Protein AF-A0A4Y2EA92-F1 (afdb_monomer)

Sequence (129 aa):
MNQHYLIHTEDKPHSCDVCGRTFSRKSSLNLHYLTHTKEKPRSCEVCGKAFSQSNSLNLHYLTHTKEKPHSCEVCGKAFSQKNNLNSHYLTHTKEKPHSCEVCGKAFSQKNNLNSHYLTHTKEKPHSCD

Nearest PDB structures (foldseek):
  2i13-assembly2_B  TM=9.097E-01  e=9.989E-15  Mus musculus
  2i13-assembly1_A  TM=8.523E-01  e=1.694E-14  Mus musculus
  5wjq-assembly1_D  TM=8.367E-01  e=1.706E-13  Mus musculus
  5v3g-assembly1_A  TM=7.479E-01  e=2.222E-13  Homo sapiens
  6e93-assembly1_A  TM=8.560E-01  e=3.579E-11  Homo sapiens

InterPro domains:
  IPR013087 Zinc finger C2H2-type [PF00096] (14-36)
  IPR013087 Zinc finger C2H2-type [PF00096] (43-64)
  IPR013087 Zinc finger C2H2-type [PF00096] (70-92)
  IPR013087 Zinc finger C2H2-type [PF00096] (98-120)
  IPR013087 Zinc finger C2H2-type [PS00028] (16-36)
  IPR013087 Zinc finger C2H2-type [PS00028] (44-64)
  IPR013087 Zinc finger C2H2-type [PS00028] (72-92)
  IPR013087 Zinc finger C2H2-type [PS00028] (100-120)
  IPR013087 Zinc finger C2H2-type [PS50157] (14-41)
  IPR013087 Zinc finger C2H2-type [PS50157] (42-69)
  IPR013087 Zinc finger C2H2-type [PS50157] (70-97)
  IPR013087 Zinc finger C2H2-type [PS50157] (98-125)
  IPR013087 Zinc finger C2H2-type [SM00355] (14-36)
  IPR013087 Zinc finger C2H2-type [SM00355] (42-64)
  IPR013087 Zinc finger C2H2-type [SM00355] (70-92)
  IPR013087 Zinc finger C2H2-type [SM00355] (98-120)
  IPR036236 Zinc finger C2H2 superfamily [SSF57667] (8-60)
  IPR036236 Zinc finger C2H2 superfamily [SSF57667] (50-107)
  IPR036236 Zinc finger C2H2 superfamily [SSF57667] (97-129)
  IPR050717 C2H2-type Zinc-Finger Transcription Regulators [PTHR14196] (4-128)

Organism: Araneus ventricosus (NCBI:txid182803)

Foldseek 3Di:
DPLVVCVVVVNFPDADPVPRDGHSDPVVNVLVVCVVVVDFPAADPVPRDGHSDPVVNVLVVCVVVVDFPAADPVPRDGHSDPVVSVLVVCVVVVDFPAADPVPRDGHSDVVVSVVVVCVVVVDDPDDDD

Mean predicted aligned error: 7.61 Å

Structure (mmCIF, N/CA/C/O backbone):
data_AF-A0A4Y2EA92-F1
#
_entry.id   AF-A0A4Y2EA92-F1
#
loop_
_atom_site.group_PDB
_atom_site.id
_atom_site.type_symbol
_atom_site.label_atom_id
_atom_site.label_alt_id
_atom_site.label_comp_id
_atom_site.label_asym_id
_atom_site.label_entity_id
_atom_site.label_seq_id
_atom_site.pdbx_PDB_ins_code
_atom_site.Cartn_x
_atom_site.Cartn_y
_atom_site.Cartn_z
_atom_site.occupancy
_atom_site.B_iso_or_equiv
_atom_site.auth_seq_id
_atom_site.auth_comp_id
_atom_site.auth_asym_id
_atom_site.auth_atom_id
_ato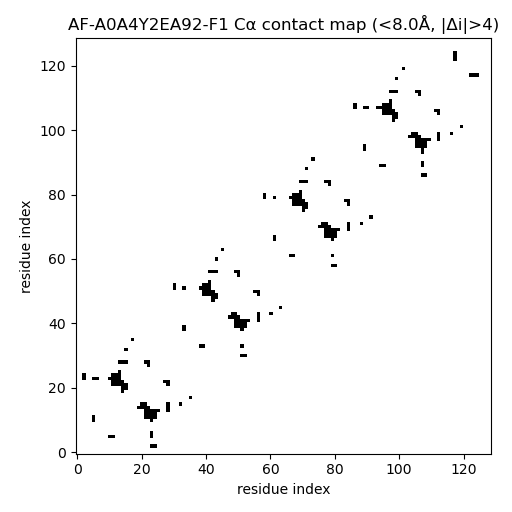m_site.pdbx_PDB_model_num
ATOM 1 N N . MET A 1 1 ? 24.961 -21.956 -2.971 1.00 52.12 1 MET A N 1
ATOM 2 C CA . MET A 1 1 ? 25.326 -21.257 -1.716 1.00 52.12 1 MET A CA 1
ATOM 3 C C . MET A 1 1 ? 25.422 -19.759 -2.034 1.00 52.12 1 MET A C 1
ATOM 5 O O . MET A 1 1 ? 25.849 -19.463 -3.137 1.00 52.12 1 MET A O 1
ATOM 9 N N . ASN A 1 2 ? 24.958 -18.858 -1.155 1.00 58.72 2 ASN A N 1
ATOM 10 C CA . ASN A 1 2 ? 25.012 -17.370 -1.212 1.00 58.72 2 ASN A CA 1
ATOM 11 C C . ASN A 1 2 ? 23.775 -16.511 -1.547 1.00 58.72 2 ASN A C 1
ATOM 13 O O . ASN A 1 2 ? 23.812 -15.340 -1.199 1.00 58.72 2 ASN A O 1
ATOM 17 N N . GLN A 1 3 ? 22.636 -16.997 -2.066 1.00 59.59 3 GLN A N 1
ATOM 18 C CA . GLN A 1 3 ? 21.514 -16.055 -2.317 1.00 59.59 3 GLN A CA 1
ATOM 19 C C . GLN A 1 3 ? 20.867 -15.502 -1.025 1.00 59.59 3 GLN A C 1
ATOM 21 O O . GLN A 1 3 ? 20.380 -14.376 -1.013 1.00 59.59 3 GLN A O 1
ATOM 26 N N . HIS A 1 4 ? 20.866 -16.273 0.068 1.00 65.94 4 HIS A N 1
ATOM 27 C CA . HIS A 1 4 ? 20.397 -15.799 1.378 1.00 65.94 4 HIS A CA 1
ATOM 28 C C . HIS A 1 4 ? 21.385 -14.812 2.024 1.00 65.94 4 HIS A C 1
ATOM 30 O O . HIS A 1 4 ? 20.955 -13.838 2.628 1.00 65.94 4 HIS A O 1
ATOM 36 N N . TYR A 1 5 ? 22.694 -15.026 1.845 1.00 61.12 5 TYR A N 1
ATOM 37 C CA . TYR A 1 5 ? 23.739 -14.155 2.396 1.00 61.12 5 TYR A CA 1
ATOM 38 C C . TYR A 1 5 ? 23.711 -12.744 1.796 1.00 61.12 5 TYR A C 1
ATOM 40 O O . TYR A 1 5 ? 23.872 -11.787 2.543 1.00 61.12 5 TYR A O 1
ATOM 48 N N . LEU A 1 6 ? 23.386 -12.602 0.503 1.00 60.06 6 LEU A N 1
ATOM 49 C CA . LEU A 1 6 ? 23.240 -11.296 -0.167 1.00 60.06 6 LEU A CA 1
ATOM 50 C C . LEU A 1 6 ? 22.166 -10.389 0.464 1.00 60.06 6 LEU A C 1
ATOM 52 O O . LEU A 1 6 ? 22.175 -9.178 0.272 1.00 60.06 6 LEU A O 1
ATOM 56 N N . ILE A 1 7 ? 21.219 -10.957 1.218 1.00 59.97 7 ILE A N 1
ATOM 57 C CA . ILE A 1 7 ? 20.199 -10.178 1.937 1.00 59.97 7 ILE A CA 1
ATOM 58 C C . ILE A 1 7 ? 20.803 -9.519 3.186 1.00 59.97 7 ILE A C 1
ATOM 60 O O . ILE A 1 7 ? 20.378 -8.429 3.557 1.00 59.97 7 ILE A O 1
ATOM 64 N N . HIS A 1 8 ? 21.796 -10.161 3.807 1.00 60.53 8 HIS A N 1
ATOM 65 C CA . HIS A 1 8 ? 22.459 -9.682 5.025 1.00 60.53 8 HIS A CA 1
ATOM 66 C C . HIS A 1 8 ? 23.620 -8.726 4.741 1.00 60.53 8 HIS A C 1
ATOM 68 O O . HIS A 1 8 ? 23.980 -7.947 5.613 1.00 60.53 8 HIS A O 1
ATOM 74 N N . THR A 1 9 ? 24.200 -8.764 3.538 1.00 61.91 9 THR A N 1
ATOM 75 C CA . THR A 1 9 ? 25.389 -7.969 3.178 1.00 61.91 9 THR A CA 1
ATOM 76 C C . THR A 1 9 ? 25.086 -6.710 2.360 1.00 61.91 9 THR A C 1
ATOM 78 O O . THR A 1 9 ? 26.015 -6.096 1.851 1.00 61.91 9 THR A O 1
ATOM 81 N N . GLU A 1 10 ? 23.810 -6.344 2.180 1.00 64.56 10 GLU A N 1
ATOM 82 C CA . GLU A 1 10 ? 23.338 -5.288 1.252 1.00 64.56 10 GLU A CA 1
ATOM 83 C C . GLU A 1 10 ? 23.817 -5.426 -0.208 1.00 64.56 10 GLU A C 1
ATOM 85 O O . GLU A 1 10 ? 23.542 -4.564 -1.045 1.00 64.56 10 GLU A O 1
ATOM 90 N N . ASP A 1 11 ? 24.468 -6.538 -0.545 1.00 73.38 11 ASP A N 1
ATOM 91 C CA . ASP A 1 11 ? 25.029 -6.785 -1.861 1.00 73.38 11 ASP A CA 1
ATOM 92 C C . ASP A 1 11 ? 23.895 -7.056 -2.863 1.00 73.38 11 ASP A C 1
ATOM 94 O O . ASP A 1 11 ? 23.163 -8.054 -2.806 1.00 73.38 11 ASP A O 1
ATOM 98 N N . LYS A 1 12 ? 23.702 -6.096 -3.767 1.00 79.81 12 LYS A N 1
ATOM 99 C CA . LYS A 1 12 ? 22.663 -6.094 -4.799 1.00 79.81 12 LYS A CA 1
ATOM 100 C C . LYS A 1 12 ? 23.338 -6.090 -6.172 1.00 79.81 12 LYS A C 1
ATOM 102 O O . LYS A 1 12 ? 23.370 -5.048 -6.828 1.00 79.81 12 LYS A O 1
ATOM 107 N N . PRO A 1 13 ? 23.842 -7.247 -6.636 1.00 85.62 13 PRO A N 1
ATOM 108 C CA . PRO A 1 13 ? 24.710 -7.325 -7.811 1.00 85.62 13 PRO A CA 1
ATOM 109 C C . PRO A 1 13 ? 23.986 -7.059 -9.138 1.00 85.62 13 PRO A C 1
ATOM 111 O O . PRO A 1 13 ? 24.617 -7.006 -10.189 1.00 85.62 13 PRO A O 1
ATOM 114 N N . HIS A 1 14 ? 22.657 -6.935 -9.132 1.00 89.62 14 HIS A N 1
ATOM 115 C CA . HIS A 1 14 ? 21.868 -6.734 -10.343 1.00 89.62 14 HIS A CA 1
ATOM 116 C C . HIS A 1 14 ? 21.331 -5.306 -10.407 1.00 89.62 14 HIS A C 1
ATOM 118 O O . HIS A 1 14 ? 20.365 -4.984 -9.717 1.00 89.62 14 HIS A O 1
ATOM 124 N N . SER A 1 15 ? 21.918 -4.460 -11.247 1.00 91.94 15 SER A N 1
ATOM 125 C CA . SER A 1 15 ? 21.460 -3.092 -11.502 1.00 91.94 15 SER A CA 1
ATOM 126 C C . SER A 1 15 ? 20.492 -3.013 -12.682 1.00 91.94 15 SER A C 1
ATOM 128 O O . SER A 1 15 ? 20.572 -3.783 -13.636 1.00 91.94 15 SER A O 1
ATOM 130 N N . CYS A 1 16 ? 19.561 -2.068 -12.610 1.00 94.06 16 CYS A N 1
ATOM 131 C CA . CYS A 1 16 ? 18.754 -1.636 -13.738 1.00 94.06 16 CYS A CA 1
ATOM 132 C C . CYS A 1 16 ? 19.485 -0.535 -14.497 1.00 94.06 16 CYS A C 1
ATOM 134 O O . CYS A 1 16 ? 19.764 0.515 -13.923 1.00 94.06 16 CYS A O 1
ATOM 136 N N . ASP A 1 17 ? 19.709 -0.730 -15.792 1.00 93.62 17 ASP A N 1
ATOM 137 C CA . ASP A 1 17 ? 20.459 0.230 -16.611 1.00 93.62 17 ASP A CA 1
ATOM 138 C C . ASP A 1 17 ? 19.625 1.470 -16.982 1.00 93.62 17 ASP A C 1
ATOM 140 O O . ASP A 1 17 ? 20.161 2.483 -17.413 1.00 93.62 17 ASP A O 1
ATOM 144 N N . VAL A 1 18 ? 18.302 1.418 -16.775 1.00 93.06 18 VAL A N 1
ATOM 145 C CA . VAL A 1 18 ? 17.377 2.527 -17.070 1.00 93.06 18 VAL A CA 1
ATOM 146 C C . VAL A 1 18 ? 17.273 3.516 -15.908 1.00 93.06 18 VAL A C 1
ATOM 148 O O . VAL A 1 18 ? 17.149 4.715 -16.133 1.00 93.06 18 VAL A O 1
ATOM 151 N N . CYS A 1 19 ? 17.288 3.039 -14.658 1.00 94.06 19 CYS A N 1
ATOM 152 C CA . CYS A 1 19 ? 17.087 3.899 -13.482 1.00 94.06 19 CYS A CA 1
ATOM 153 C C . CYS A 1 19 ? 18.105 3.701 -12.349 1.00 94.06 19 CYS A C 1
ATOM 155 O O . CYS A 1 19 ? 17.940 4.272 -11.272 1.00 94.06 19 CYS A O 1
ATOM 157 N N . GLY A 1 20 ? 19.124 2.864 -12.549 1.00 91.25 20 GLY A N 1
ATOM 158 C CA . GLY A 1 20 ? 20.193 2.609 -11.580 1.00 91.25 20 GLY A CA 1
ATOM 159 C C . GLY A 1 20 ? 19.781 1.801 -10.346 1.00 91.25 20 GLY A C 1
ATOM 160 O O . GLY A 1 20 ? 20.616 1.529 -9.487 1.00 91.25 20 GLY A O 1
ATOM 161 N N . ARG A 1 21 ? 18.509 1.391 -10.214 1.00 91.81 21 ARG A N 1
ATOM 162 C CA . ARG A 1 21 ? 18.052 0.597 -9.061 1.00 91.81 21 ARG A CA 1
ATOM 163 C C . ARG A 1 21 ? 18.724 -0.767 -9.020 1.00 91.81 21 ARG A C 1
ATOM 165 O O . ARG A 1 21 ? 18.770 -1.467 -10.026 1.00 91.81 21 ARG A O 1
ATOM 172 N N . THR A 1 22 ? 19.161 -1.173 -7.833 1.00 91.81 22 THR A N 1
ATOM 173 C CA . THR A 1 22 ? 19.843 -2.449 -7.618 1.00 91.81 22 THR A CA 1
ATOM 174 C C . THR A 1 22 ? 18.947 -3.480 -6.932 1.00 91.81 22 THR A C 1
ATOM 176 O O . THR A 1 22 ? 18.079 -3.158 -6.113 1.00 91.81 22 THR A O 1
ATOM 179 N N . PHE A 1 23 ? 19.154 -4.749 -7.275 1.00 90.44 23 PHE A N 1
ATOM 180 C CA . PHE A 1 23 ? 18.375 -5.896 -6.828 1.00 90.44 23 PHE A CA 1
ATOM 181 C C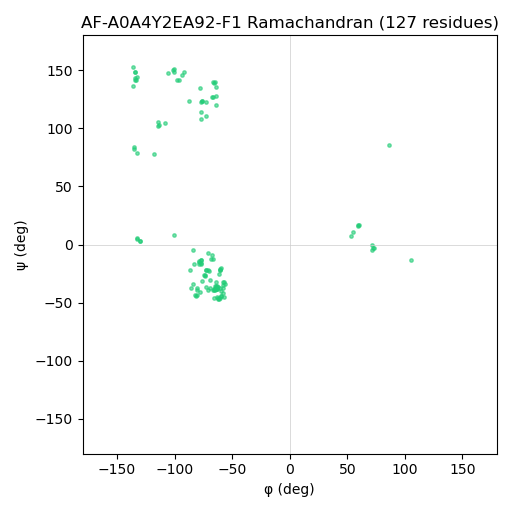 . PHE A 1 23 ? 19.301 -7.041 -6.407 1.00 90.44 23 PHE A C 1
ATOM 183 O O . PHE A 1 23 ? 20.309 -7.326 -7.048 1.00 90.44 23 PHE A O 1
ATOM 190 N N . SER A 1 24 ? 18.911 -7.764 -5.358 1.00 89.75 24 SER A N 1
ATOM 191 C CA . SER A 1 24 ? 19.629 -8.955 -4.881 1.00 89.75 24 SER A CA 1
ATOM 192 C C . SER A 1 24 ? 19.374 -10.204 -5.732 1.00 89.75 24 SER A C 1
ATOM 194 O O . SER A 1 24 ? 20.060 -11.212 -5.590 1.00 89.75 24 SER A O 1
ATOM 196 N N . ARG A 1 25 ? 18.366 -10.172 -6.616 1.00 89.44 25 ARG A N 1
ATOM 197 C CA . ARG A 1 25 ? 17.999 -11.291 -7.497 1.00 89.44 25 ARG A CA 1
ATOM 198 C C . ARG A 1 25 ? 17.714 -10.807 -8.912 1.00 89.44 25 ARG A C 1
ATOM 200 O O . ARG A 1 25 ? 16.941 -9.865 -9.096 1.00 89.44 25 ARG A O 1
ATOM 207 N N . LYS A 1 26 ? 18.225 -11.533 -9.911 1.00 90.31 26 LYS A N 1
ATOM 208 C CA . LYS A 1 26 ? 17.945 -11.280 -11.334 1.00 90.31 26 LYS A CA 1
ATOM 209 C C . LYS A 1 26 ? 16.449 -11.336 -11.665 1.00 90.31 26 LYS A C 1
ATOM 211 O O . LYS A 1 26 ? 15.960 -10.518 -12.431 1.00 90.31 26 LYS A O 1
ATOM 216 N N . SER A 1 27 ? 15.694 -12.247 -11.045 1.00 90.94 27 SER A N 1
ATOM 217 C CA . SER A 1 27 ? 14.236 -12.329 -11.226 1.00 90.94 27 SER A CA 1
ATOM 218 C C . SER A 1 27 ? 13.513 -11.049 -10.793 1.00 90.94 27 SER A C 1
ATOM 220 O O . SER A 1 27 ? 12.555 -10.637 -11.440 1.00 90.94 27 SER A O 1
ATOM 222 N N . SER A 1 28 ? 13.982 -10.403 -9.720 1.00 92.94 28 SER A N 1
ATOM 223 C CA . SER A 1 28 ? 13.426 -9.137 -9.236 1.00 92.94 28 SER A CA 1
ATOM 224 C C . SER A 1 28 ? 13.757 -7.982 -10.179 1.00 92.94 28 SER A C 1
ATOM 226 O O . SER A 1 28 ? 12.888 -7.154 -10.435 1.00 92.94 28 SER A O 1
ATOM 228 N N . LEU A 1 29 ? 14.973 -7.963 -10.740 1.00 94.12 29 LEU A N 1
ATOM 229 C CA . LEU A 1 29 ? 15.360 -7.008 -11.780 1.00 94.12 29 LEU A CA 1
ATOM 230 C C . LEU A 1 29 ? 14.503 -7.177 -13.049 1.00 94.12 29 LEU A C 1
ATOM 232 O O . LEU A 1 29 ? 13.958 -6.201 -13.552 1.00 94.12 29 LEU A O 1
ATOM 236 N N . ASN A 1 30 ? 14.309 -8.409 -13.529 1.00 93.44 30 ASN A N 1
ATOM 237 C CA . ASN A 1 30 ? 13.465 -8.683 -14.700 1.00 93.44 30 ASN A CA 1
ATOM 238 C C . ASN A 1 30 ? 12.020 -8.218 -14.485 1.00 93.44 30 ASN A C 1
ATOM 240 O O . ASN A 1 30 ? 11.426 -7.586 -15.353 1.00 93.44 30 ASN A O 1
ATOM 244 N N . LEU A 1 31 ? 11.457 -8.496 -13.308 1.00 94.06 31 LEU A N 1
ATOM 245 C CA . LEU A 1 31 ? 10.128 -8.011 -12.949 1.00 94.06 31 LEU A CA 1
ATOM 246 C C . LEU A 1 31 ? 10.080 -6.476 -12.885 1.00 94.06 31 LEU A C 1
ATOM 248 O O . LEU A 1 31 ? 9.094 -5.868 -13.297 1.00 94.06 31 LEU A O 1
ATOM 252 N N . HIS A 1 32 ? 11.135 -5.843 -12.376 1.00 94.50 32 HIS A N 1
ATOM 253 C CA . HIS A 1 32 ? 11.242 -4.392 -12.364 1.00 94.50 32 HIS A CA 1
ATOM 254 C C . HIS A 1 32 ? 11.301 -3.797 -13.777 1.00 94.50 32 HIS A C 1
ATOM 256 O O . HIS A 1 32 ? 10.653 -2.777 -14.007 1.00 94.50 32 HIS A O 1
ATOM 262 N N . TYR A 1 33 ? 11.968 -4.438 -14.740 1.00 95.06 33 TYR A N 1
ATOM 263 C CA . TYR A 1 33 ? 11.990 -3.964 -16.130 1.00 95.06 33 TYR A CA 1
ATOM 264 C C . TYR A 1 33 ? 10.588 -3.823 -16.741 1.00 95.06 33 TYR A C 1
ATOM 266 O O . TYR A 1 33 ? 10.344 -2.866 -17.477 1.00 95.06 33 TYR A O 1
ATOM 274 N N . LEU A 1 34 ? 9.630 -4.668 -16.342 1.00 94.56 34 LEU A N 1
ATOM 275 C CA . LEU A 1 34 ? 8.229 -4.543 -16.771 1.00 94.56 34 LEU A CA 1
ATOM 276 C C . LEU A 1 34 ? 7.588 -3.205 -16.358 1.00 94.56 34 LEU A C 1
ATOM 278 O O . LEU A 1 34 ? 6.616 -2.760 -16.966 1.00 94.56 34 LEU A O 1
ATOM 282 N N . THR A 1 35 ? 8.121 -2.530 -15.334 1.00 93.75 35 THR A N 1
ATOM 283 C CA . THR A 1 35 ? 7.645 -1.196 -14.930 1.00 93.75 35 THR A CA 1
ATOM 284 C C . THR A 1 35 ?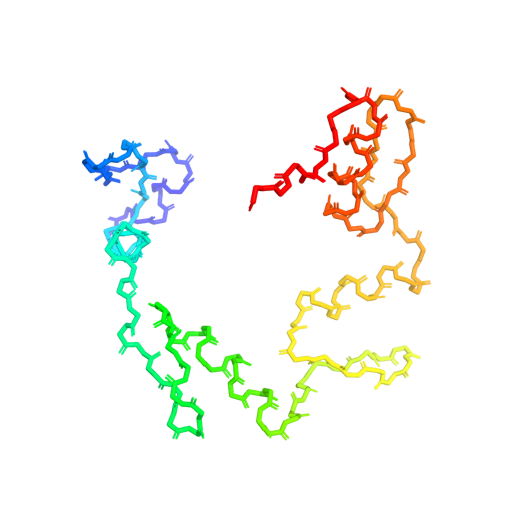 8.078 -0.096 -15.899 1.00 93.75 35 THR A C 1
ATOM 286 O O . THR A 1 35 ? 7.358 0.890 -16.038 1.00 93.75 35 THR A O 1
ATOM 289 N N . HIS A 1 36 ? 9.196 -0.281 -16.607 1.00 93.88 36 HIS A N 1
ATOM 290 C CA . HIS A 1 36 ? 9.668 0.648 -17.634 1.00 93.88 36 HIS A CA 1
ATOM 291 C C . HIS A 1 36 ? 8.942 0.433 -18.962 1.00 93.88 36 HIS A C 1
ATOM 293 O O . HIS A 1 36 ? 8.491 1.395 -19.577 1.00 93.88 36 HIS A O 1
ATOM 299 N N . THR A 1 37 ? 8.766 -0.825 -19.372 1.00 93.56 37 THR A N 1
ATOM 300 C CA . THR A 1 37 ? 8.083 -1.167 -20.632 1.00 93.56 37 THR A CA 1
ATOM 301 C C . THR A 1 37 ? 6.560 -1.090 -20.529 1.00 93.56 37 THR A C 1
ATOM 303 O O . THR A 1 37 ? 5.873 -1.078 -21.545 1.00 93.56 37 THR A O 1
ATOM 306 N N . LYS A 1 38 ? 6.016 -1.031 -19.303 1.00 91.62 38 LYS A N 1
ATOM 307 C CA . LYS A 1 38 ? 4.578 -1.146 -18.997 1.00 91.62 38 LYS A CA 1
ATOM 308 C C . LYS A 1 38 ? 3.965 -2.476 -19.455 1.00 91.62 38 LYS A C 1
ATOM 310 O O . LYS A 1 38 ? 2.739 -2.603 -19.488 1.00 91.62 38 LYS A O 1
ATOM 315 N N . GLU A 1 39 ? 4.793 -3.472 -19.759 1.00 93.44 39 GLU A N 1
ATOM 316 C CA . GLU A 1 39 ? 4.337 -4.804 -20.132 1.00 93.44 39 GLU A CA 1
ATOM 317 C C . GLU A 1 39 ? 3.659 -5.511 -18.957 1.00 93.44 39 GLU A C 1
ATOM 319 O O . GLU A 1 39 ? 4.088 -5.454 -17.800 1.00 93.44 39 GLU A O 1
ATOM 324 N N . LYS A 1 40 ? 2.571 -6.213 -19.268 1.00 93.94 40 LYS A N 1
ATOM 325 C CA . LYS A 1 40 ? 1.775 -6.957 -18.295 1.00 93.94 40 LYS A CA 1
ATOM 326 C C . LYS A 1 40 ? 1.439 -8.335 -18.866 1.00 93.94 40 LYS A C 1
ATOM 328 O O . LYS A 1 40 ? 0.350 -8.519 -19.399 1.00 93.94 40 LYS A O 1
ATOM 333 N N . PRO A 1 41 ? 2.364 -9.304 -18.775 1.00 92.94 41 PRO A N 1
ATOM 334 C CA . PRO A 1 41 ? 2.243 -10.589 -19.462 1.00 92.94 41 PRO A CA 1
ATOM 335 C C . PRO A 1 41 ? 1.113 -11.487 -18.942 1.00 92.94 41 PRO A C 1
ATOM 337 O O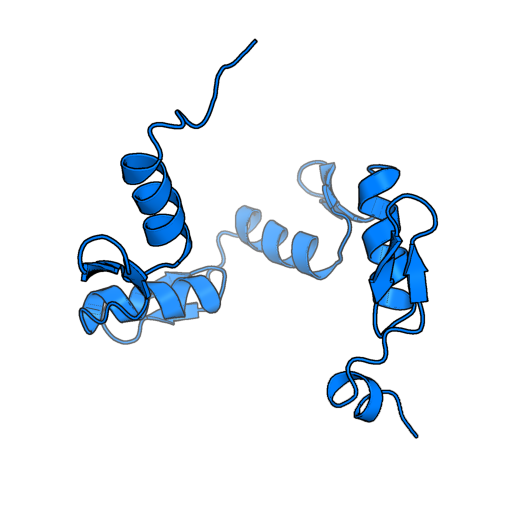 . PRO A 1 41 ? 0.866 -12.537 -19.524 1.00 92.94 41 PRO A O 1
ATOM 340 N N . ARG A 1 42 ? 0.460 -11.145 -17.824 1.00 95.50 42 ARG A N 1
ATOM 341 C CA . ARG A 1 42 ? -0.570 -11.985 -17.198 1.00 95.50 42 ARG A CA 1
ATOM 342 C C . ARG A 1 42 ? -1.925 -11.300 -17.249 1.00 95.50 42 ARG A C 1
ATOM 344 O O . ARG A 1 42 ? -2.157 -10.370 -16.484 1.00 95.50 42 ARG A O 1
ATOM 351 N N . SER A 1 43 ? -2.813 -11.757 -18.120 1.00 97.00 43 SER A N 1
ATOM 352 C CA . SER A 1 43 ? -4.180 -11.249 -18.251 1.00 97.00 43 SER A CA 1
ATOM 353 C C . SER A 1 43 ? -5.180 -12.057 -17.427 1.00 97.00 43 SER A C 1
ATOM 355 O O . SER A 1 43 ? -5.055 -13.265 -17.252 1.00 97.00 43 SER A O 1
ATOM 357 N N . CYS A 1 44 ? -6.183 -11.360 -16.903 1.00 97.50 44 CYS A N 1
ATOM 358 C CA . CYS A 1 44 ? -7.385 -11.959 -16.350 1.00 97.50 44 CYS A CA 1
ATOM 359 C C . CYS A 1 44 ? -8.290 -12.405 -17.493 1.00 97.50 44 CYS A C 1
ATOM 361 O O . CYS A 1 44 ? -8.6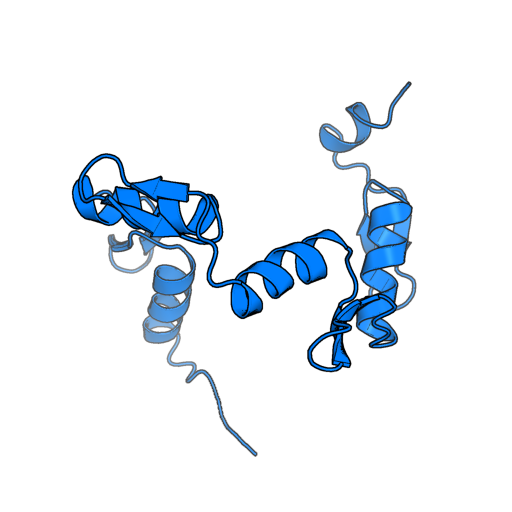87 -11.579 -18.313 1.00 97.50 44 CYS A O 1
ATOM 363 N N . GLU A 1 45 ? -8.653 -13.681 -17.525 1.00 96.38 45 GLU A N 1
ATOM 364 C CA . GLU A 1 45 ? -9.519 -14.234 -18.574 1.00 96.38 45 GLU A CA 1
ATOM 365 C C . GLU A 1 45 ? -10.970 -13.750 -18.443 1.00 96.38 45 GLU A C 1
ATOM 367 O O . GLU A 1 45 ? -11.702 -13.705 -19.424 1.00 96.38 45 GLU A O 1
ATOM 372 N N . VAL A 1 46 ? -11.376 -13.316 -17.244 1.00 96.38 46 VAL A N 1
ATOM 373 C CA . VAL A 1 46 ? -12.747 -12.861 -16.963 1.00 96.38 46 VAL A CA 1
ATOM 374 C C . VAL A 1 46 ? -12.989 -11.420 -17.422 1.00 96.38 46 VAL A C 1
ATOM 376 O O . VAL A 1 46 ? -14.080 -11.097 -17.878 1.00 96.38 46 VAL A O 1
ATOM 379 N N . CYS A 1 47 ? -12.003 -10.526 -17.282 1.00 96.88 47 CYS A N 1
ATOM 380 C CA . CYS A 1 47 ? -12.185 -9.096 -17.578 1.00 96.88 47 CYS A CA 1
ATOM 381 C C . CYS A 1 47 ? -11.083 -8.464 -18.439 1.00 96.88 47 CYS A C 1
ATOM 383 O O . CYS A 1 47 ? -11.055 -7.245 -18.602 1.00 96.88 47 CYS A O 1
ATOM 385 N N . GLY A 1 48 ? -10.130 -9.251 -18.940 1.00 95.69 48 GLY A N 1
ATOM 386 C CA . GLY A 1 48 ? -9.018 -8.782 -19.774 1.00 95.69 48 GLY A CA 1
ATOM 387 C C . GLY A 1 48 ? -7.955 -7.959 -19.038 1.00 95.69 48 GLY A C 1
ATOM 388 O O . GLY A 1 48 ? -6.930 -7.606 -19.623 1.00 95.69 48 GLY A O 1
ATOM 389 N N . LYS A 1 49 ? -8.146 -7.645 -17.749 1.00 96.88 49 LYS A N 1
ATOM 390 C CA . LYS A 1 49 ? -7.202 -6.823 -16.984 1.00 96.88 49 LYS A CA 1
ATOM 391 C C . LYS A 1 49 ? -5.850 -7.523 -16.850 1.00 96.88 49 LYS A C 1
ATOM 393 O O . LYS A 1 49 ? -5.780 -8.656 -16.387 1.00 96.88 49 LYS A O 1
ATOM 398 N N . ALA A 1 50 ? -4.776 -6.826 -17.210 1.00 96.12 50 ALA A N 1
ATOM 399 C CA . ALA A 1 50 ? -3.428 -7.379 -17.214 1.00 96.12 50 ALA A CA 1
ATOM 400 C C . ALA A 1 50 ? -2.588 -6.965 -15.990 1.00 96.12 50 ALA A C 1
ATOM 402 O O . ALA A 1 50 ? -2.751 -5.869 -15.439 1.00 96.12 50 ALA A O 1
ATOM 403 N N . PHE A 1 51 ? -1.658 -7.840 -15.597 1.00 95.88 51 PHE A N 1
ATOM 404 C CA . PHE A 1 51 ? -0.766 -7.745 -14.441 1.00 95.88 51 PHE A CA 1
ATOM 405 C C . PHE A 1 51 ? 0.668 -8.160 -14.802 1.00 95.88 51 PHE A C 1
ATOM 407 O O . PHE A 1 51 ? 0.900 -8.982 -15.688 1.00 95.88 51 PHE A O 1
ATOM 414 N N . SER A 1 52 ? 1.644 -7.612 -14.074 1.00 94.19 52 SER A N 1
ATOM 415 C CA . SER A 1 52 ? 3.062 -7.967 -14.222 1.00 94.19 52 SER A CA 1
ATOM 416 C C . SER A 1 52 ? 3.467 -9.229 -13.451 1.00 94.19 52 SER A C 1
ATOM 418 O O . SER A 1 52 ? 4.506 -9.814 -13.737 1.00 94.19 52 SER A O 1
ATOM 420 N N . GLN A 1 53 ? 2.658 -9.671 -12.481 1.00 94.69 53 GLN A N 1
ATOM 421 C CA . GLN A 1 53 ? 2.964 -10.805 -11.601 1.00 94.69 53 GLN A CA 1
ATOM 422 C C . GLN A 1 53 ? 1.785 -11.771 -11.485 1.00 94.69 53 GLN A C 1
ATOM 424 O O . GLN A 1 53 ? 0.636 -11.337 -11.382 1.00 94.69 53 GLN A O 1
ATOM 429 N N . SER A 1 54 ? 2.078 -13.075 -11.386 1.00 94.88 54 SER A N 1
ATOM 430 C CA . SER A 1 54 ? 1.070 -14.121 -11.144 1.00 94.88 54 SER A CA 1
ATOM 431 C C . SER A 1 54 ? 0.290 -13.870 -9.855 1.00 94.88 54 SER A C 1
ATOM 433 O O . SER A 1 54 ? -0.930 -13.945 -9.850 1.00 94.88 54 SER A O 1
ATOM 435 N N . ASN A 1 55 ? 0.981 -13.527 -8.762 1.00 94.31 55 ASN A N 1
ATOM 436 C CA . ASN A 1 55 ? 0.337 -13.337 -7.461 1.00 94.31 55 ASN A CA 1
ATOM 437 C C . ASN A 1 55 ? -0.658 -12.170 -7.486 1.00 94.31 55 ASN A C 1
ATOM 439 O O . ASN A 1 55 ? -1.710 -12.250 -6.860 1.00 94.31 55 ASN A O 1
ATOM 443 N N . SER A 1 56 ? -0.355 -11.106 -8.238 1.00 95.94 56 SER A N 1
ATOM 444 C CA . SER A 1 56 ? -1.274 -9.981 -8.426 1.00 95.94 56 SER A CA 1
ATOM 445 C C . SER A 1 56 ? -2.518 -10.384 -9.215 1.00 95.94 56 SER A C 1
ATOM 447 O O . SER A 1 56 ? -3.612 -9.956 -8.858 1.00 95.94 56 SER A O 1
ATOM 449 N N . LEU A 1 57 ? -2.364 -11.226 -10.243 1.00 97.12 57 LEU A N 1
ATOM 450 C CA . LEU A 1 57 ? -3.492 -11.778 -10.992 1.00 97.12 57 LEU A CA 1
ATOM 451 C C . LEU A 1 57 ? -4.345 -12.715 -10.115 1.00 97.12 57 LEU A C 1
ATOM 453 O O . LEU A 1 57 ? -5.560 -12.560 -10.070 1.00 97.12 57 LEU A O 1
ATOM 457 N N . ASN A 1 58 ? -3.726 -13.620 -9.353 1.00 96.12 58 ASN A N 1
ATOM 458 C CA . ASN A 1 58 ? -4.436 -14.527 -8.441 1.00 96.12 58 ASN A CA 1
ATOM 459 C C . ASN A 1 58 ? -5.231 -13.763 -7.379 1.00 96.12 58 ASN A C 1
ATOM 461 O O . ASN A 1 58 ? -6.399 -14.048 -7.133 1.00 96.12 58 ASN A O 1
ATOM 465 N N . LEU A 1 59 ? -4.620 -12.739 -6.785 1.00 96.69 59 LEU A N 1
ATOM 466 C CA . LEU A 1 59 ? -5.313 -11.860 -5.853 1.00 96.69 59 LEU A CA 1
ATOM 467 C C . LEU A 1 59 ? -6.464 -11.101 -6.532 1.00 96.69 59 LEU A C 1
ATOM 469 O O . LEU A 1 59 ? -7.523 -10.909 -5.937 1.00 96.69 59 LEU A O 1
ATOM 473 N N . HIS A 1 60 ? -6.273 -10.665 -7.776 1.00 97.00 60 HIS A N 1
ATOM 474 C CA . HIS A 1 60 ? -7.339 -10.037 -8.543 1.00 97.00 60 HIS A CA 1
ATOM 475 C C . HIS A 1 60 ? -8.499 -11.001 -8.832 1.00 97.00 60 HIS A C 1
ATOM 477 O O . HIS A 1 60 ? -9.647 -10.567 -8.755 1.00 97.00 60 HIS A O 1
ATOM 483 N N . TYR A 1 61 ? -8.249 -12.291 -9.071 1.00 97.25 61 TYR A N 1
ATOM 484 C CA . TYR A 1 61 ? -9.323 -13.273 -9.256 1.00 97.25 61 TYR A CA 1
ATOM 485 C C . TYR A 1 61 ? -10.278 -13.353 -8.059 1.00 97.25 61 TYR A C 1
ATOM 487 O O . TYR A 1 61 ? -11.485 -13.490 -8.262 1.00 97.25 61 TYR A O 1
ATOM 495 N N . LEU A 1 62 ? -9.792 -13.123 -6.833 1.00 96.75 62 LEU A N 1
ATOM 496 C CA . LEU A 1 62 ? -10.653 -13.048 -5.642 1.00 96.75 62 LEU A CA 1
ATOM 497 C C . LEU A 1 62 ? -11.705 -11.927 -5.729 1.00 96.75 62 LEU A C 1
ATOM 499 O O . LEU A 1 62 ? -12.733 -11.975 -5.057 1.00 96.75 62 LEU A O 1
ATOM 503 N N . THR A 1 63 ? -11.487 -10.908 -6.569 1.00 96.06 63 THR A N 1
ATOM 504 C CA . THR A 1 63 ? -12.481 -9.845 -6.803 1.00 96.06 63 THR A CA 1
ATOM 505 C C . THR A 1 63 ? -13.651 -10.308 -7.668 1.00 96.06 63 THR A C 1
ATOM 507 O O . THR A 1 63 ? -14.753 -9.784 -7.514 1.00 96.06 63 THR A O 1
ATOM 510 N N . HIS A 1 64 ? -13.441 -11.312 -8.523 1.00 96.44 64 HIS A N 1
ATOM 511 C CA . HIS A 1 64 ? -14.497 -11.924 -9.327 1.00 96.44 64 HIS A CA 1
ATOM 512 C C . HIS A 1 64 ? -15.287 -12.955 -8.522 1.00 96.44 64 HIS A C 1
ATOM 514 O O . HIS A 1 64 ? -16.516 -12.937 -8.545 1.00 96.44 64 HIS A O 1
ATOM 520 N N . THR A 1 65 ? -14.597 -13.807 -7.760 1.00 95.62 65 THR A N 1
ATOM 521 C CA . THR A 1 65 ? -15.243 -14.843 -6.935 1.00 95.62 65 THR A CA 1
ATOM 522 C C . THR A 1 65 ? -15.857 -14.286 -5.651 1.00 95.62 65 THR A C 1
ATOM 524 O O . THR A 1 65 ? -16.686 -14.940 -5.027 1.00 95.62 65 THR A O 1
ATOM 527 N N . LYS A 1 66 ? -15.464 -13.067 -5.252 1.00 94.50 66 LYS A N 1
ATOM 528 C CA . LYS A 1 66 ? -15.780 -12.446 -3.953 1.00 94.50 66 LYS A CA 1
ATOM 529 C C . LYS A 1 66 ? -15.261 -13.254 -2.758 1.00 94.50 66 LYS A C 1
ATOM 531 O O . LYS A 1 66 ? -15.677 -12.997 -1.626 1.00 94.50 66 LYS A O 1
ATOM 536 N N . GLU A 1 67 ? -14.338 -14.184 -2.987 1.00 96.00 67 GLU A N 1
ATOM 537 C CA . GLU A 1 67 ? -13.709 -14.954 -1.923 1.00 96.00 67 GLU A CA 1
ATOM 538 C C . GLU A 1 67 ? -12.858 -14.061 -1.020 1.00 96.00 67 GLU A C 1
ATOM 540 O O . GLU A 1 67 ? -12.134 -13.157 -1.455 1.00 96.00 67 GLU A O 1
ATOM 545 N N . LYS A 1 68 ? -12.942 -14.333 0.280 1.00 96.31 68 LYS A N 1
ATOM 546 C CA . LYS A 1 68 ? -12.199 -13.620 1.316 1.00 96.31 68 LYS A CA 1
ATOM 547 C C . LYS A 1 68 ? -11.609 -14.634 2.296 1.00 96.31 68 LYS A C 1
ATOM 549 O O . LYS A 1 68 ? -12.220 -14.890 3.328 1.00 96.31 68 LYS A O 1
ATOM 554 N N . PRO A 1 69 ? -10.440 -15.220 1.979 1.00 95.88 69 PRO A N 1
ATOM 555 C CA . PRO A 1 69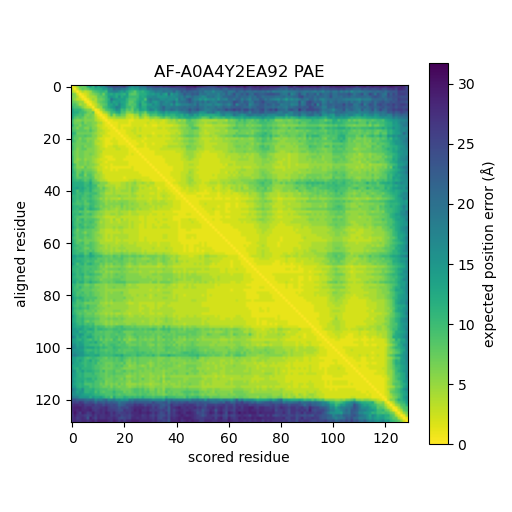 ? -9.889 -16.351 2.731 1.00 95.88 69 PRO A CA 1
ATOM 556 C C . PRO A 1 69 ? -9.467 -16.022 4.168 1.00 95.88 69 PRO A C 1
ATOM 558 O O . PRO A 1 69 ? -9.157 -16.921 4.943 1.00 95.88 69 PRO A O 1
ATOM 561 N N . HIS A 1 70 ? -9.383 -14.739 4.523 1.00 97.69 70 HIS A N 1
ATOM 562 C CA . HIS A 1 70 ? -8.827 -14.296 5.795 1.00 97.69 70 HIS A CA 1
ATOM 563 C C . HIS A 1 70 ? -9.903 -13.646 6.660 1.00 97.69 70 HIS A C 1
ATOM 565 O O . HIS A 1 70 ? -10.245 -12.483 6.448 1.00 97.69 70 HIS A O 1
ATOM 571 N N . SER A 1 71 ? -10.407 -14.378 7.648 1.00 98.00 71 SER A N 1
ATOM 572 C CA . SER A 1 71 ? -11.443 -13.902 8.569 1.00 98.00 71 SER A CA 1
ATOM 573 C C . SER A 1 71 ? -10.859 -13.373 9.873 1.00 98.00 71 SER A C 1
ATOM 575 O O . SER A 1 71 ? -9.902 -13.921 10.413 1.00 98.00 71 SER A O 1
ATOM 577 N N . CYS A 1 72 ? -11.445 -12.291 10.380 1.00 97.88 72 CYS A N 1
ATOM 578 C CA . CYS A 1 72 ? -11.180 -11.789 11.718 1.00 97.88 72 CYS A CA 1
ATOM 579 C C . CYS A 1 72 ? -11.902 -12.654 12.746 1.00 97.88 72 CYS A C 1
ATOM 581 O O . CYS A 1 72 ? -13.124 -12.769 12.702 1.00 97.88 72 CYS A O 1
ATOM 583 N N . GLU A 1 73 ? -11.160 -13.209 13.696 1.00 96.94 73 GLU A N 1
ATOM 584 C CA . GLU A 1 73 ? -11.719 -14.064 14.749 1.00 96.94 73 GLU A CA 1
ATOM 585 C C . GLU A 1 73 ? -12.521 -13.264 15.786 1.00 96.94 73 GLU A C 1
ATOM 587 O O . GLU A 1 73 ? -13.402 -13.806 16.441 1.00 96.94 73 GLU A O 1
ATOM 592 N N . VAL A 1 74 ? -12.270 -11.954 15.898 1.00 96.94 74 VAL A N 1
ATOM 593 C CA . VAL A 1 74 ? -12.945 -11.077 16.868 1.00 96.94 74 VAL A CA 1
ATOM 594 C C . VAL A 1 74 ? -14.330 -10.636 16.385 1.00 96.94 74 VAL A C 1
ATOM 596 O O . VAL A 1 74 ? -15.252 -10.534 17.187 1.00 96.94 74 VAL A O 1
ATOM 599 N N . CYS A 1 75 ? -14.496 -10.344 15.090 1.00 97.25 75 CYS A N 1
ATOM 600 C CA . CYS A 1 75 ? -15.750 -9.788 14.557 1.00 97.25 75 CYS A CA 1
ATOM 601 C C . CYS A 1 75 ? -16.309 -10.504 13.317 1.00 97.25 75 CYS A C 1
ATOM 603 O O . CYS A 1 75 ? -17.286 -10.042 12.730 1.00 97.25 75 CYS A O 1
ATOM 605 N N . GLY A 1 76 ? -15.680 -11.590 12.864 1.00 96.81 76 GLY A N 1
ATOM 606 C CA . GLY A 1 76 ? -16.105 -12.369 11.695 1.00 96.81 76 GLY A CA 1
ATOM 607 C C . GLY A 1 76 ? -15.864 -11.693 10.340 1.00 96.81 76 GLY A C 1
ATOM 608 O O . GLY A 1 76 ? -16.115 -12.292 9.294 1.00 96.81 76 GLY A O 1
ATOM 609 N N . LYS A 1 77 ? -15.365 -10.450 10.308 1.00 97.56 77 LYS A N 1
ATOM 610 C CA . LYS A 1 77 ? -15.129 -9.724 9.055 1.00 97.56 77 LYS A CA 1
ATOM 611 C C . LYS A 1 77 ? -14.020 -10.387 8.236 1.00 97.56 77 LYS A C 1
ATOM 613 O O . LYS A 1 77 ? -12.907 -10.559 8.724 1.00 97.56 77 LYS A O 1
ATOM 618 N N . ALA A 1 78 ? -14.312 -10.699 6.975 1.00 97.19 78 ALA A N 1
ATOM 619 C CA . ALA A 1 78 ? -13.377 -11.363 6.071 1.00 97.19 78 ALA A CA 1
ATOM 620 C C . ALA A 1 78 ? -12.685 -10.403 5.087 1.00 97.19 78 ALA A C 1
ATOM 622 O O . ALA A 1 78 ? -13.251 -9.381 4.675 1.00 97.19 78 ALA A O 1
ATOM 623 N N . PHE A 1 79 ? -11.466 -10.764 4.678 1.00 97.19 79 PHE A N 1
ATOM 624 C CA . PHE A 1 79 ? -10.572 -10.017 3.793 1.00 97.19 79 PHE A CA 1
ATOM 625 C C . PHE A 1 79 ? -9.950 -10.927 2.726 1.00 97.19 79 PHE A C 1
ATOM 627 O O . PHE A 1 79 ? -9.673 -12.100 2.963 1.00 97.19 79 PHE A O 1
ATOM 634 N N . SER A 1 80 ? -9.679 -10.363 1.546 1.00 96.19 80 SER A N 1
ATOM 635 C CA . SER A 1 80 ? -8.987 -11.062 0.452 1.00 96.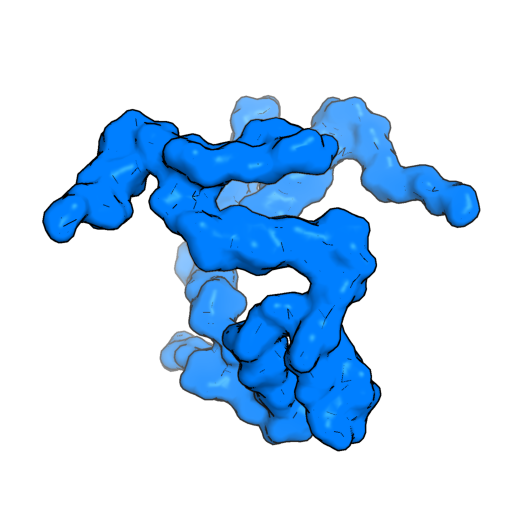19 80 SER A CA 1
ATOM 636 C C . SER A 1 80 ? -7.469 -11.140 0.636 1.00 96.19 80 SER A C 1
ATOM 638 O O . SER A 1 80 ? -6.811 -11.914 -0.047 1.00 96.19 80 SER A O 1
ATOM 640 N N . GLN A 1 81 ? -6.895 -10.349 1.549 1.00 96.06 81 GLN A N 1
ATOM 641 C CA . GLN A 1 81 ? -5.459 -10.342 1.831 1.00 96.06 81 GLN A CA 1
ATOM 642 C C . GLN A 1 81 ? -5.183 -10.346 3.333 1.00 96.06 81 GLN A C 1
ATOM 644 O O . GLN A 1 81 ? -5.845 -9.643 4.101 1.00 96.06 81 GLN A O 1
ATOM 649 N N . LYS A 1 82 ? -4.147 -11.087 3.739 1.00 95.69 82 LYS A N 1
ATOM 650 C CA . LYS A 1 82 ? -3.717 -11.200 5.138 1.00 95.69 82 LYS A CA 1
ATOM 651 C C . LYS A 1 82 ? -3.222 -9.877 5.732 1.00 95.69 82 LYS A C 1
ATOM 653 O O . LYS A 1 82 ? -3.513 -9.584 6.883 1.00 95.69 82 LYS A O 1
ATOM 658 N N . ASN A 1 83 ? -2.509 -9.053 4.964 1.00 94.38 83 ASN A N 1
ATOM 659 C CA . ASN A 1 83 ? -2.067 -7.727 5.421 1.00 94.38 83 ASN A CA 1
ATOM 660 C C . ASN A 1 83 ? -3.253 -6.818 5.792 1.00 94.38 83 ASN A C 1
ATOM 662 O O . ASN A 1 83 ? -3.198 -6.146 6.816 1.00 94.38 83 ASN A O 1
ATOM 666 N N . ASN A 1 84 ? -4.343 -6.854 5.022 1.00 95.94 84 ASN A N 1
ATOM 667 C CA . ASN A 1 84 ? -5.557 -6.094 5.315 1.00 95.94 84 ASN A CA 1
ATOM 668 C C . ASN A 1 84 ? -6.231 -6.589 6.599 1.00 95.94 84 ASN A C 1
ATOM 670 O O . ASN A 1 84 ? -6.684 -5.768 7.394 1.00 95.94 84 ASN A O 1
ATOM 674 N N . LEU A 1 85 ? -6.254 -7.908 6.827 1.00 97.38 85 LEU A N 1
ATOM 675 C CA . LEU A 1 85 ? -6.715 -8.481 8.092 1.00 97.38 85 LEU A CA 1
ATOM 676 C C . LEU A 1 85 ? -5.832 -8.023 9.267 1.00 97.38 85 LEU A C 1
ATOM 678 O O . LEU A 1 85 ? -6.354 -7.564 10.278 1.00 97.38 85 LEU A O 1
ATOM 682 N N . ASN A 1 86 ? -4.505 -8.068 9.126 1.00 95.94 86 ASN A N 1
ATOM 683 C CA . ASN A 1 86 ? -3.578 -7.607 10.165 1.00 95.94 86 ASN A CA 1
ATOM 684 C C . ASN A 1 86 ? -3.779 -6.119 10.492 1.00 95.94 86 ASN A C 1
ATOM 686 O O . ASN A 1 86 ? -3.880 -5.749 11.657 1.00 95.94 86 ASN A O 1
ATOM 690 N N . SER A 1 87 ? -3.896 -5.258 9.477 1.00 95.81 87 SER A N 1
ATOM 691 C CA . SER A 1 87 ? -4.199 -3.837 9.690 1.00 95.81 87 SER A CA 1
ATOM 692 C C . SER A 1 87 ? -5.579 -3.622 10.311 1.00 95.81 87 SER A C 1
ATOM 694 O O . SER A 1 87 ? -5.769 -2.673 11.069 1.00 95.81 87 SER A O 1
ATOM 696 N N . HIS A 1 88 ? -6.547 -4.488 10.012 1.00 96.44 88 HIS A N 1
ATOM 697 C CA . HIS A 1 88 ? -7.855 -4.456 10.653 1.00 96.44 88 HIS A CA 1
ATOM 698 C C . HIS A 1 88 ? -7.793 -4.865 12.130 1.00 96.44 88 HIS A C 1
ATOM 700 O O . HIS A 1 88 ? -8.466 -4.228 12.938 1.00 96.44 88 HIS A O 1
ATOM 706 N N . TYR A 1 89 ? -6.959 -5.833 12.520 1.00 97.00 89 TYR A N 1
ATOM 707 C CA . TYR A 1 89 ? -6.790 -6.206 13.931 1.00 97.00 89 TYR A CA 1
ATOM 708 C C . TYR A 1 89 ? -6.373 -5.029 14.820 1.00 97.00 89 TYR A C 1
ATOM 710 O O . TYR A 1 89 ? -6.865 -4.909 15.942 1.00 97.00 89 TYR A O 1
ATOM 718 N N . LEU A 1 90 ? -5.584 -4.090 14.291 1.00 96.25 90 LEU A N 1
ATOM 719 C CA . LEU A 1 90 ? -5.206 -2.864 15.008 1.00 96.25 90 LEU A CA 1
ATOM 720 C C . LEU A 1 90 ? -6.415 -1.991 15.394 1.00 96.25 90 LEU A C 1
ATOM 722 O O . LEU A 1 90 ? -6.340 -1.189 16.320 1.00 96.25 90 LEU A O 1
ATOM 726 N N . THR A 1 91 ? -7.558 -2.148 14.718 1.00 95.31 91 THR A N 1
ATOM 727 C CA . THR A 1 91 ? -8.800 -1.446 15.086 1.00 95.31 91 THR A CA 1
ATOM 728 C C . THR A 1 91 ? -9.450 -2.014 16.346 1.00 95.31 91 THR A C 1
ATOM 730 O O . THR A 1 91 ? -10.121 -1.273 17.061 1.00 95.31 91 THR A O 1
ATOM 733 N N . HIS A 1 92 ? -9.210 -3.291 16.654 1.00 95.69 92 HIS A N 1
ATOM 734 C CA . HIS A 1 92 ? -9.684 -3.930 17.880 1.00 95.69 92 HIS A CA 1
ATOM 735 C C . HIS A 1 92 ? -8.762 -3.628 19.061 1.00 95.69 92 HIS A C 1
ATOM 737 O O . HIS A 1 92 ? -9.243 -3.272 20.135 1.00 95.69 92 HIS A O 1
ATOM 743 N N . THR A 1 93 ? -7.445 -3.702 18.855 1.00 95.12 93 THR A N 1
ATOM 744 C CA . THR A 1 93 ? -6.454 -3.429 19.912 1.00 95.12 93 THR A CA 1
ATOM 745 C C . THR A 1 93 ? -6.260 -1.936 20.177 1.00 95.12 93 THR A C 1
ATOM 747 O O . THR A 1 93 ? -5.713 -1.558 21.208 1.00 95.12 93 THR A O 1
ATOM 750 N N . LYS A 1 94 ? -6.717 -1.074 19.255 1.00 93.75 94 LYS A N 1
ATOM 751 C CA . LYS A 1 94 ? -6.455 0.377 19.232 1.00 93.75 94 LYS A CA 1
ATOM 752 C C . LYS A 1 94 ? -4.963 0.718 19.145 1.00 93.75 94 LYS A C 1
ATOM 754 O O . LYS A 1 94 ? -4.586 1.868 19.383 1.00 93.75 94 LYS A O 1
ATOM 759 N N . GLU A 1 95 ? -4.126 -0.245 18.766 1.00 95.12 95 GLU A N 1
ATOM 760 C CA . GLU A 1 95 ? -2.703 -0.022 18.550 1.00 95.12 95 GLU A CA 1
ATOM 761 C C . GLU A 1 95 ? -2.466 0.922 17.370 1.00 95.12 95 GLU A C 1
ATOM 763 O O . GLU A 1 95 ? -3.119 0.865 16.321 1.00 95.12 95 GLU A O 1
ATOM 768 N N . LYS A 1 96 ? -1.491 1.812 17.548 1.00 94.88 96 LYS A N 1
ATOM 769 C CA . LYS A 1 96 ? -1.092 2.807 16.554 1.00 94.88 96 LYS A CA 1
ATOM 770 C C . LYS A 1 96 ? 0.431 2.799 16.416 1.00 94.88 96 LYS A C 1
ATOM 772 O O . LYS A 1 96 ? 1.087 3.662 16.991 1.00 94.88 96 LYS A O 1
ATOM 777 N N . PRO A 1 97 ? 0.998 1.830 15.675 1.00 94.75 97 PRO A N 1
ATOM 778 C CA . PRO A 1 97 ? 2.448 1.621 15.623 1.00 94.75 97 PRO A CA 1
ATOM 779 C C . PRO A 1 97 ? 3.220 2.744 14.920 1.00 94.75 97 PRO A C 1
ATOM 781 O O . PRO A 1 97 ? 4.446 2.765 14.947 1.00 94.75 97 PRO A O 1
ATOM 784 N N . HIS A 1 98 ? 2.522 3.643 14.225 1.00 95.81 98 HIS A N 1
ATOM 785 C CA . HIS A 1 98 ? 3.136 4.645 13.366 1.00 95.81 98 HIS A CA 1
ATOM 786 C C . HIS A 1 98 ? 2.903 6.044 13.925 1.00 95.81 98 HIS A C 1
ATOM 788 O O . HIS A 1 98 ? 1.820 6.605 13.757 1.00 95.81 98 HIS A O 1
ATOM 794 N N . SER A 1 99 ? 3.923 6.616 14.555 1.00 96.81 99 SER A N 1
ATOM 795 C CA . SER A 1 99 ? 3.864 7.954 15.147 1.00 96.81 99 SER A CA 1
ATOM 796 C C . SER A 1 99 ? 4.470 9.011 14.230 1.00 96.81 99 SER A C 1
ATOM 798 O O . SER A 1 99 ? 5.473 8.776 13.561 1.00 96.81 99 SER A O 1
ATOM 800 N N . CYS A 1 100 ? 3.846 10.185 14.198 1.00 95.81 100 CYS A N 1
ATOM 801 C CA . CYS A 1 100 ? 4.405 11.372 13.574 1.00 95.81 100 CYS A CA 1
ATOM 802 C C . CYS A 1 100 ? 5.465 11.977 14.488 1.00 95.81 100 CYS A C 1
ATOM 804 O O . CYS A 1 100 ? 5.159 12.348 15.617 1.00 95.81 100 CYS A O 1
ATOM 806 N N . GLU A 1 101 ? 6.685 12.121 13.988 1.00 94.88 101 GLU A N 1
ATOM 807 C CA . GLU A 1 101 ? 7.800 12.685 14.757 1.00 94.88 101 GLU A CA 1
ATOM 808 C C . GLU A 1 101 ? 7.664 14.202 14.947 1.00 94.88 101 GLU A C 1
ATOM 810 O O . GLU A 1 101 ? 8.193 14.754 15.903 1.00 94.88 101 GLU A O 1
ATOM 815 N N . VAL A 1 102 ? 6.895 14.872 14.081 1.00 93.31 102 VAL A N 1
ATOM 816 C CA . VAL A 1 102 ? 6.681 16.328 14.140 1.00 93.31 102 VAL A CA 1
ATOM 817 C C . VAL A 1 102 ? 5.681 16.718 15.232 1.00 93.31 102 VAL A C 1
ATOM 819 O O . VAL A 1 102 ? 5.878 17.716 15.915 1.00 93.31 102 VAL A O 1
ATOM 822 N N . CYS A 1 103 ? 4.592 15.960 15.406 1.00 95.06 103 CYS A N 1
ATOM 823 C CA . CYS A 1 103 ? 3.500 16.335 16.320 1.00 95.06 103 CYS A CA 1
ATOM 824 C C . CYS A 1 103 ? 3.067 15.233 17.301 1.00 95.06 103 CYS A C 1
ATOM 826 O O . CYS A 1 103 ? 2.083 15.400 18.019 1.00 95.06 103 CYS A O 1
ATOM 828 N N . GLY A 1 104 ? 3.733 14.077 17.302 1.00 94.12 104 GLY A N 1
ATOM 829 C CA . GLY A 1 104 ? 3.433 12.942 18.183 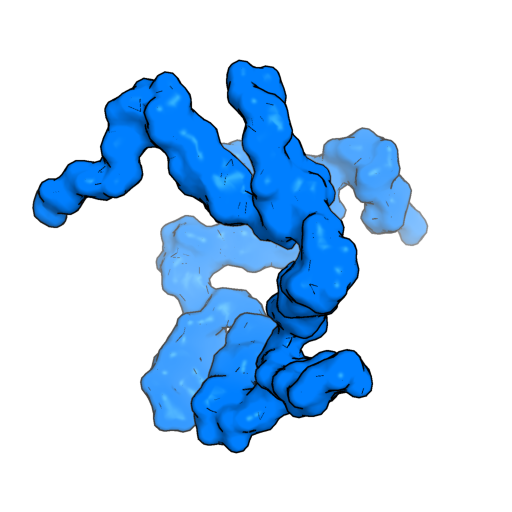1.00 94.12 104 GLY A CA 1
ATOM 830 C C . GLY A 1 104 ? 2.163 12.157 17.832 1.00 94.12 104 GLY A C 1
ATOM 831 O O . GLY A 1 104 ? 1.863 11.149 18.470 1.00 94.12 104 GLY A O 1
ATOM 832 N N . LYS A 1 105 ? 1.390 12.575 16.819 1.00 95.44 105 LYS A N 1
ATOM 833 C CA . LYS A 1 105 ? 0.134 11.903 16.458 1.00 95.44 105 LYS A CA 1
ATOM 834 C C . LYS A 1 105 ? 0.398 10.502 15.904 1.00 95.44 105 LYS A C 1
ATOM 836 O O . LYS A 1 105 ? 1.139 10.346 14.939 1.00 95.44 105 LYS A O 1
ATOM 841 N N . ALA A 1 106 ? -0.260 9.498 16.482 1.00 95.69 106 ALA A N 1
ATOM 842 C CA . ALA A 1 106 ? -0.102 8.100 16.094 1.00 95.69 106 ALA A CA 1
ATOM 843 C C . ALA A 1 106 ? -1.231 7.587 15.181 1.00 95.69 106 ALA A C 1
ATOM 845 O O . ALA A 1 106 ? -2.396 7.994 15.293 1.00 95.69 106 ALA A O 1
ATOM 846 N N . PHE A 1 107 ? -0.885 6.646 14.303 1.00 94.56 107 PHE A N 1
ATOM 847 C CA . PHE A 1 107 ? -1.740 6.039 13.286 1.00 94.56 107 PHE A CA 1
ATOM 848 C C . PHE A 1 107 ? -1.582 4.515 13.272 1.00 94.56 107 PHE A C 1
ATOM 850 O O . PHE A 1 107 ? -0.505 3.974 13.518 1.00 94.56 107 PHE A O 1
ATOM 857 N N . SER A 1 108 ? -2.665 3.812 12.936 1.00 93.81 108 SER A N 1
ATOM 858 C CA . SER A 1 108 ? -2.667 2.352 12.779 1.00 93.81 108 SER A CA 1
ATOM 859 C C . SER A 1 108 ? -2.088 1.885 11.441 1.00 93.81 108 SER A C 1
ATOM 861 O O . SER A 1 108 ? -1.737 0.721 11.301 1.00 93.81 108 SER A O 1
ATOM 863 N N . GLN A 1 109 ? -1.971 2.767 10.444 1.00 94.06 109 GLN A N 1
ATOM 864 C CA . GLN A 1 109 ? -1.426 2.426 9.129 1.00 94.06 109 GLN A CA 1
ATOM 865 C C . GLN A 1 109 ? -0.413 3.475 8.658 1.00 94.06 109 GLN A C 1
ATOM 867 O O . GLN A 1 109 ? -0.610 4.678 8.847 1.00 94.06 109 GLN A O 1
ATOM 872 N N . LYS A 1 110 ? 0.665 3.016 8.012 1.00 93.44 110 LYS A N 1
ATOM 873 C CA . LYS A 1 110 ? 1.766 3.871 7.539 1.00 93.44 110 LYS A CA 1
ATOM 874 C C . LYS A 1 110 ? 1.344 4.858 6.447 1.00 93.44 110 LYS A C 1
ATOM 876 O O . LYS A 1 110 ? 1.799 5.992 6.445 1.00 93.44 110 LYS A O 1
ATOM 881 N N . ASN A 1 111 ? 0.467 4.456 5.532 1.00 92.38 111 ASN A N 1
ATOM 882 C CA . ASN A 1 111 ? -0.115 5.349 4.521 1.00 92.38 111 ASN A CA 1
ATOM 883 C C . ASN A 1 111 ? -0.851 6.538 5.162 1.00 92.38 111 ASN A C 1
ATOM 885 O O . ASN A 1 111 ? -0.658 7.662 4.717 1.00 92.38 111 ASN A O 1
ATOM 889 N N . ASN A 1 112 ? -1.611 6.318 6.239 1.00 94.69 112 ASN A N 1
ATOM 890 C CA . ASN A 1 112 ? -2.288 7.397 6.962 1.00 94.69 112 ASN A CA 1
ATOM 891 C C . ASN A 1 112 ? -1.285 8.359 7.610 1.00 94.69 112 ASN A C 1
ATOM 893 O O . ASN A 1 112 ? -1.493 9.570 7.571 1.00 94.69 112 ASN A O 1
ATOM 897 N N . LEU A 1 113 ? -0.184 7.834 8.159 1.00 95.25 113 LEU A N 1
ATOM 898 C CA . LEU A 1 113 ? 0.919 8.659 8.652 1.00 95.25 113 LEU A CA 1
ATOM 899 C C . LEU A 1 113 ? 1.568 9.466 7.512 1.00 95.25 113 LEU A C 1
ATOM 901 O O . LEU A 1 113 ? 1.780 10.662 7.666 1.00 95.25 113 LEU A O 1
ATOM 905 N N . ASN A 1 114 ? 1.835 8.852 6.357 1.00 93.50 114 ASN A N 1
ATOM 906 C CA . ASN A 1 114 ? 2.411 9.547 5.201 1.00 93.50 114 ASN A CA 1
ATOM 907 C C . ASN A 1 114 ? 1.496 10.676 4.703 1.00 93.50 114 ASN A C 1
ATOM 909 O O . ASN A 1 114 ? 1.959 11.793 4.503 1.00 93.50 114 ASN A O 1
ATOM 913 N N . SER A 1 115 ? 0.194 10.415 4.552 1.00 92.88 115 SER A N 1
ATOM 914 C CA . SER A 1 115 ? -0.780 11.452 4.191 1.00 92.88 115 SER A CA 1
ATOM 915 C C . SER A 1 115 ? -0.859 12.551 5.248 1.00 92.88 115 SER A C 1
ATOM 917 O O . SER A 1 115 ? -0.995 13.722 4.909 1.00 92.88 115 SER A O 1
ATOM 919 N N . HIS A 1 116 ? -0.733 12.200 6.529 1.00 93.88 116 HIS A N 1
ATOM 920 C CA . HIS A 1 116 ? -0.645 13.186 7.597 1.00 93.88 116 HIS A CA 1
ATOM 921 C C . HIS A 1 116 ? 0.635 14.029 7.517 1.00 93.88 116 HIS A C 1
ATOM 923 O O . HIS A 1 116 ? 0.559 15.234 7.736 1.00 93.88 116 HIS A O 1
ATOM 929 N N . TYR A 1 117 ? 1.786 13.455 7.160 1.00 92.88 117 TYR A N 1
ATOM 930 C CA . TYR A 1 117 ? 3.026 14.224 7.004 1.00 92.88 117 TYR A CA 1
ATOM 931 C C . TYR A 1 117 ? 2.899 15.353 5.978 1.00 92.88 117 TYR A C 1
ATOM 933 O O . TYR A 1 117 ? 3.415 16.442 6.216 1.00 92.88 117 TYR A O 1
ATOM 941 N N . LEU A 1 118 ? 2.131 15.145 4.905 1.00 90.50 118 LEU A N 1
ATOM 942 C CA . LEU A 1 118 ? 1.861 16.188 3.908 1.00 90.50 118 LEU A CA 1
ATOM 943 C C . LEU A 1 118 ? 1.140 17.413 4.499 1.00 90.50 118 LEU A C 1
ATOM 945 O O . LEU A 1 118 ? 1.286 18.529 4.007 1.00 90.50 118 LEU A O 1
ATOM 949 N N . THR A 1 119 ? 0.398 17.237 5.599 1.00 91.00 119 THR A N 1
ATOM 950 C CA . THR A 1 119 ? -0.249 18.363 6.297 1.00 91.00 119 THR A CA 1
ATOM 951 C C . THR A 1 119 ? 0.754 19.274 7.007 1.00 91.00 119 THR A C 1
ATOM 953 O O . THR A 1 119 ? 0.457 20.449 7.209 1.00 91.00 119 THR A O 1
ATOM 956 N N . HIS A 1 120 ? 1.953 18.771 7.325 1.00 88.75 120 HIS A N 1
ATOM 957 C CA . HIS A 1 120 ? 3.041 19.568 7.902 1.00 88.75 120 HIS A CA 1
ATOM 958 C C . HIS A 1 120 ? 3.859 20.291 6.833 1.00 88.75 120 HIS A C 1
ATOM 960 O O . HIS A 1 120 ? 4.307 21.411 7.061 1.00 88.75 120 HIS A O 1
ATOM 966 N N . THR A 1 121 ? 4.035 19.683 5.656 1.00 80.75 121 THR A N 1
ATOM 967 C CA . THR A 1 121 ? 4.875 20.243 4.585 1.00 80.75 121 THR A CA 1
ATOM 968 C C . THR A 1 121 ? 4.151 21.263 3.699 1.00 80.75 121 THR A C 1
ATOM 970 O O . THR A 1 121 ? 4.788 21.879 2.851 1.00 80.75 121 THR A O 1
ATOM 973 N N . LYS A 1 122 ? 2.836 21.482 3.887 1.00 68.31 122 LYS A N 1
ATOM 974 C CA . LYS A 1 122 ? 1.960 22.309 3.018 1.00 68.31 122 LYS A CA 1
ATOM 975 C C . LYS A 1 122 ? 1.971 21.900 1.535 1.00 68.31 122 LYS A C 1
ATOM 977 O O . LYS A 1 122 ? 1.394 22.604 0.705 1.00 68.31 122 LYS A O 1
ATOM 982 N N . GLU A 1 123 ? 2.560 20.760 1.191 1.00 63.22 123 GLU A N 1
ATOM 983 C CA . GLU A 1 123 ? 2.501 20.214 -0.158 1.00 63.22 123 GLU A CA 1
ATOM 984 C C . GLU A 1 123 ? 1.121 19.585 -0.362 1.00 63.22 123 GLU A C 1
ATOM 986 O O . GLU A 1 123 ? 0.792 18.550 0.220 1.00 63.22 123 GLU A O 1
ATOM 991 N N . LYS A 1 124 ? 0.273 20.232 -1.171 1.00 56.28 124 LYS A N 1
ATOM 992 C CA . LYS A 1 124 ? -0.982 19.626 -1.628 1.00 56.28 124 LYS A CA 1
ATOM 993 C C . LYS A 1 124 ? -0.643 18.406 -2.491 1.00 56.28 124 LYS A C 1
ATOM 995 O O . LYS A 1 124 ? -0.017 18.582 -3.536 1.00 56.28 124 LYS A O 1
ATOM 1000 N N . PRO A 1 125 ? -1.085 17.187 -2.137 1.00 57.16 125 PRO A N 1
ATOM 1001 C CA . PRO A 1 125 ? -1.021 16.088 -3.079 1.00 57.16 125 PRO A CA 1
ATOM 1002 C C . PRO A 1 125 ? -2.101 16.330 -4.138 1.00 57.16 125 PRO A C 1
ATOM 1004 O O . PRO A 1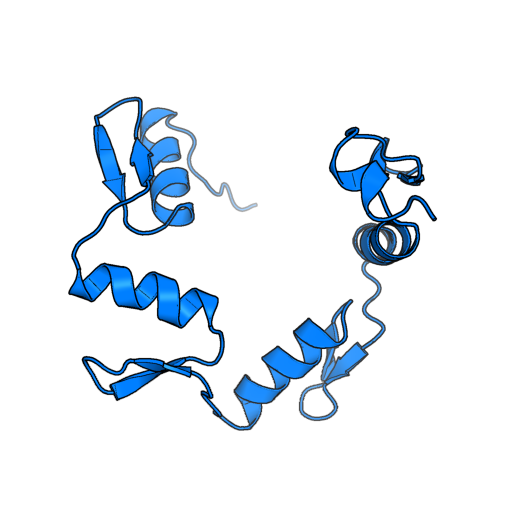 125 ? -3.277 16.442 -3.797 1.00 57.16 125 PRO A O 1
ATOM 1007 N N . HIS A 1 126 ? -1.675 16.386 -5.402 1.00 54.12 126 HIS A N 1
ATOM 1008 C CA . HIS A 1 126 ? -2.479 16.547 -6.622 1.00 54.12 126 HIS A CA 1
ATOM 1009 C C . HIS A 1 126 ? -2.798 17.996 -7.035 1.00 54.12 126 HIS A C 1
ATOM 1011 O O . HIS A 1 126 ? -3.891 18.504 -6.795 1.00 54.12 126 HIS A O 1
ATOM 1017 N N . SER A 1 127 ? -1.876 18.622 -7.775 1.00 43.88 127 SER A N 1
ATOM 1018 C CA . SER A 1 127 ? -2.305 19.416 -8.934 1.00 43.88 127 SER A CA 1
ATOM 1019 C C . SER A 1 127 ? -2.626 18.428 -10.053 1.00 43.88 127 SER A C 1
ATOM 1021 O O . SER A 1 127 ? -1.741 17.696 -10.495 1.00 43.88 127 SER A O 1
ATOM 1023 N N . CYS A 1 128 ? -3.896 18.348 -10.441 1.00 51.16 128 CYS A N 1
ATOM 1024 C CA . CYS A 1 128 ? -4.281 17.772 -11.725 1.00 51.16 128 CYS A CA 1
ATOM 1025 C C . CYS A 1 128 ? -4.012 18.821 -12.810 1.00 51.16 128 CYS A C 1
ATOM 1027 O O . CYS A 1 128 ? -4.369 19.983 -12.607 1.00 51.16 128 CYS A O 1
ATOM 1029 N N . ASP A 1 129 ? -3.403 18.394 -13.913 1.00 36.19 129 ASP A N 1
ATOM 1030 C CA . ASP A 1 129 ? -3.560 19.016 -15.232 1.00 36.19 129 ASP A CA 1
ATOM 1031 C C . ASP A 1 129 ? -4.588 18.181 -16.009 1.00 36.19 129 ASP A C 1
ATOM 1033 O O . ASP A 1 129 ? -4.515 16.928 -15.891 1.00 36.19 129 ASP A O 1
#

Solvent-accessible surface area (backbone atoms only — not comparable to full-atom values): 7949 Å² total; per-residue (Å²): 138,58,80,72,53,32,70,78,66,74,46,38,90,35,66,37,94,89,78,66,53,62,23,73,40,66,70,58,44,57,56,50,51,31,69,77,73,67,50,40,90,40,63,38,91,88,74,63,56,61,24,77,43,69,68,61,42,58,58,50,49,31,69,77,74,67,51,41,89,34,61,37,90,89,77,65,56,60,25,76,41,65,68,60,42,56,54,51,50,30,70,77,74,66,49,43,89,35,63,38,89,89,77,64,55,61,25,63,43,63,66,61,41,54,61,51,51,34,71,75,69,72,55,75,87,77,84,82,132

Secondary structure (DSSP, 8-state):
--TTHHHHS----EE-TTT--EESSHHHHHHHHHHHH----EE-TTT--EESSHHHHHHHHHHHH----EE-TTT--EESSHHHHHHHHHHHH----EE-TTT--EESSHHHHHHHHHHHH---S----

Radius of gyration: 19.6 Å; Cα contacts (8 Å, |Δi|>4): 138; chains: 1; bounding box: 42×44×40 Å

pLDDT: mean 89.08, std 13.45, range [36.19, 98.0]